Protein AF-A0A3D3AEN5-F1 (afdb_monomer_lite)

Structure (mmCIF, N/CA/C/O backbone):
data_AF-A0A3D3AEN5-F1
#
_entry.id   AF-A0A3D3AEN5-F1
#
loop_
_atom_site.group_PDB
_atom_site.id
_atom_site.type_symbol
_atom_site.label_atom_id
_atom_site.label_alt_id
_atom_site.label_comp_id
_atom_site.label_asym_id
_atom_site.label_entity_id
_atom_site.label_seq_id
_atom_site.pdbx_PDB_ins_code
_atom_site.Cartn_x
_atom_site.Cartn_y
_atom_site.Cartn_z
_atom_site.occupancy
_atom_site.B_iso_or_equiv
_atom_site.auth_seq_id
_atom_site.auth_comp_id
_atom_site.auth_asym_id
_atom_site.auth_atom_id
_atom_site.pdbx_PDB_model_num
ATOM 1 N N . ASP A 1 1 ? 11.839 -1.558 -17.290 1.00 85.06 1 ASP A N 1
ATOM 2 C CA . ASP A 1 1 ? 11.069 -0.582 -16.503 1.00 85.06 1 ASP A CA 1
ATOM 3 C C . ASP A 1 1 ? 10.310 -1.263 -15.386 1.00 85.06 1 ASP A C 1
ATOM 5 O O . ASP A 1 1 ? 9.521 -2.173 -15.649 1.00 85.06 1 ASP A O 1
ATOM 9 N N . ASN A 1 2 ? 10.571 -0.834 -14.156 1.00 94.00 2 ASN A N 1
ATOM 10 C CA . ASN A 1 2 ? 9.852 -1.264 -12.963 1.00 94.00 2 ASN A CA 1
ATOM 11 C C . ASN A 1 2 ? 9.257 -0.040 -12.266 1.00 94.00 2 ASN A C 1
ATOM 13 O O . ASN A 1 2 ? 9.890 1.010 -12.178 1.00 94.00 2 ASN A O 1
ATOM 17 N N . LEU A 1 3 ? 8.044 -0.188 -11.751 1.00 97.00 3 LEU A N 1
ATOM 18 C CA . LEU A 1 3 ? 7.393 0.792 -10.900 1.00 97.00 3 LEU A CA 1
ATOM 19 C C . LEU A 1 3 ? 7.249 0.188 -9.509 1.00 97.00 3 LEU A C 1
ATOM 21 O O . LEU A 1 3 ? 6.646 -0.871 -9.359 1.00 97.00 3 LEU A O 1
ATOM 25 N N . THR A 1 4 ? 7.772 0.863 -8.498 1.00 97.75 4 THR A N 1
ATOM 26 C CA . THR A 1 4 ? 7.599 0.488 -7.098 1.00 97.75 4 THR A CA 1
ATOM 27 C C . THR A 1 4 ? 6.836 1.590 -6.385 1.00 97.75 4 THR A C 1
ATOM 29 O O . THR A 1 4 ? 7.201 2.759 -6.459 1.00 97.75 4 THR A O 1
ATOM 32 N N . ILE A 1 5 ? 5.767 1.212 -5.698 1.00 98.19 5 ILE A N 1
ATOM 33 C CA . ILE A 1 5 ? 4.916 2.089 -4.906 1.00 98.19 5 ILE A CA 1
ATOM 34 C C . ILE A 1 5 ? 5.090 1.680 -3.447 1.00 98.19 5 ILE A C 1
ATOM 36 O O . ILE A 1 5 ? 4.947 0.506 -3.108 1.00 98.19 5 ILE A O 1
ATOM 40 N N . SER A 1 6 ? 5.409 2.644 -2.593 1.00 97.62 6 SER A N 1
ATOM 41 C CA . SER A 1 6 ? 5.450 2.475 -1.142 1.00 97.62 6 SER A CA 1
ATOM 42 C C . SER A 1 6 ? 4.507 3.484 -0.506 1.00 97.62 6 SER A C 1
ATOM 44 O O . SER A 1 6 ? 4.600 4.678 -0.780 1.00 97.62 6 SER A O 1
ATOM 46 N N . LEU A 1 7 ? 3.584 3.004 0.314 1.00 97.94 7 LEU A N 1
ATOM 47 C CA . LEU A 1 7 ? 2.568 3.800 0.984 1.00 97.94 7 LEU A CA 1
ATOM 48 C C . LEU A 1 7 ? 2.649 3.548 2.487 1.00 97.94 7 LEU A C 1
ATOM 50 O O . LEU A 1 7 ? 2.614 2.404 2.941 1.00 97.94 7 LEU A O 1
ATOM 54 N N . ASN A 1 8 ? 2.719 4.628 3.255 1.00 97.25 8 ASN A N 1
ATOM 55 C CA . ASN A 1 8 ? 2.644 4.597 4.707 1.00 97.25 8 ASN A CA 1
ATOM 56 C C . ASN A 1 8 ? 1.874 5.826 5.173 1.00 97.25 8 ASN A C 1
ATOM 58 O O . ASN A 1 8 ? 2.409 6.929 5.110 1.00 97.25 8 ASN A O 1
ATOM 62 N N . GLY A 1 9 ? 0.624 5.637 5.596 1.00 97.38 9 GLY A N 1
ATOM 63 C CA . GLY A 1 9 ? -0.241 6.703 6.110 1.00 97.38 9 GLY A CA 1
ATOM 64 C C . GLY A 1 9 ? -0.271 6.803 7.638 1.00 97.38 9 GLY A C 1
ATOM 65 O O . GLY A 1 9 ? -1.080 7.563 8.170 1.00 97.38 9 GLY A O 1
ATOM 66 N N . GLY A 1 10 ? 0.565 6.028 8.341 1.00 97.31 10 GLY A N 1
ATOM 67 C CA . GLY A 1 10 ? 0.591 5.952 9.805 1.00 97.31 10 GLY A CA 1
ATOM 68 C C . GLY A 1 10 ? -0.512 5.090 10.437 1.00 97.31 10 GLY A C 1
ATOM 69 O O . GLY A 1 10 ? -0.661 5.104 11.655 1.00 97.31 10 GLY A O 1
ATOM 70 N N . GLY A 1 11 ? -1.295 4.360 9.638 1.00 97.69 11 GLY A N 1
ATOM 71 C CA . GLY A 1 11 ? -2.347 3.463 10.119 1.00 97.69 11 GLY A CA 1
ATOM 72 C C . GLY A 1 11 ? -1.854 2.062 10.521 1.00 97.69 11 GLY A C 1
ATOM 73 O O . GLY A 1 11 ? -0.707 1.688 10.253 1.00 97.69 11 GLY A O 1
ATOM 74 N N . PRO A 1 12 ? -2.726 1.250 11.146 1.00 97.75 12 PRO A N 1
ATOM 75 C CA . PRO A 1 12 ? -2.387 -0.057 11.712 1.00 97.75 12 PRO A CA 1
ATOM 76 C C . PRO A 1 12 ? -1.985 -1.126 10.683 1.00 97.75 12 PRO A C 1
ATOM 78 O O . PRO A 1 12 ? -1.383 -2.127 11.075 1.00 97.75 12 PRO A O 1
ATOM 81 N N . ILE A 1 13 ? -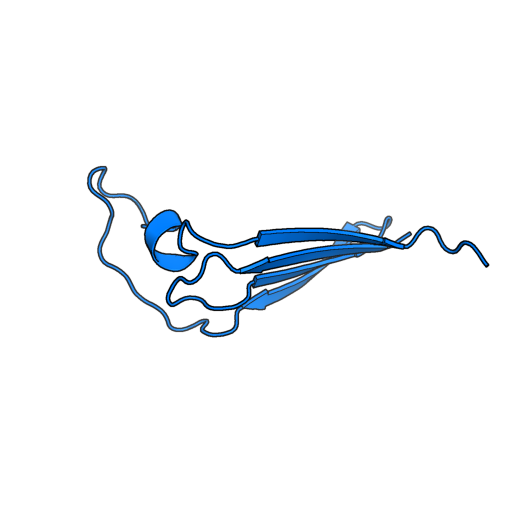2.268 -0.939 9.385 1.00 97.88 13 ILE A N 1
ATOM 82 C CA . ILE A 1 13 ? -1.795 -1.846 8.319 1.00 97.88 13 ILE A CA 1
ATOM 83 C C . ILE A 1 13 ? -0.269 -1.755 8.109 1.00 97.88 13 ILE A C 1
ATOM 85 O O . ILE A 1 13 ? 0.356 -2.675 7.570 1.00 97.88 13 ILE A O 1
ATOM 89 N N . GLY A 1 14 ? 0.339 -0.650 8.561 1.00 97.38 14 GLY A N 1
ATOM 90 C CA . GLY A 1 14 ? 1.754 -0.330 8.403 1.00 97.38 14 GLY A CA 1
ATOM 91 C C . GLY A 1 14 ? 2.135 0.028 6.964 1.00 97.38 14 GLY A C 1
ATOM 92 O O . GLY A 1 14 ? 1.356 0.632 6.230 1.00 97.38 14 GLY A O 1
ATOM 93 N N . ASN A 1 15 ? 3.357 -0.325 6.551 1.00 97.69 15 ASN A N 1
ATOM 94 C CA . ASN A 1 15 ? 3.806 -0.076 5.180 1.00 97.69 15 ASN A CA 1
ATOM 95 C C . ASN A 1 15 ? 3.085 -1.008 4.203 1.00 97.69 15 ASN A C 1
ATOM 97 O O . ASN A 1 15 ? 3.069 -2.223 4.414 1.00 97.69 15 ASN A O 1
ATOM 101 N N . VAL A 1 16 ? 2.585 -0.435 3.112 1.00 98.31 16 VAL A N 1
ATOM 102 C CA . VAL A 1 16 ? 2.073 -1.133 1.931 1.00 98.31 16 VAL A CA 1
ATOM 103 C C . VAL A 1 16 ? 3.088 -0.945 0.811 1.00 98.31 16 VAL A C 1
ATOM 105 O O . VAL A 1 16 ? 3.378 0.185 0.421 1.00 98.31 16 VAL A O 1
ATOM 108 N N . MET A 1 17 ? 3.634 -2.036 0.280 1.00 98.19 17 MET A N 1
ATOM 109 C CA . MET A 1 17 ? 4.631 -1.978 -0.786 1.00 98.19 17 MET A CA 1
ATOM 110 C C . MET A 1 17 ? 4.211 -2.844 -1.961 1.00 98.19 17 MET A C 1
ATOM 112 O O . MET A 1 17 ? 3.860 -4.008 -1.791 1.00 98.19 17 MET A O 1
ATOM 116 N N . VAL A 1 18 ? 4.271 -2.280 -3.163 1.00 98.25 18 VAL A N 1
ATOM 117 C CA . VAL A 1 18 ? 3.918 -2.952 -4.415 1.00 98.25 18 VAL A CA 1
ATOM 118 C C . VAL A 1 18 ? 4.990 -2.654 -5.451 1.00 98.25 18 VAL A C 1
ATOM 120 O O . VAL A 1 18 ? 5.458 -1.528 -5.559 1.00 98.25 18 VAL A O 1
ATOM 123 N N . SER A 1 19 ? 5.376 -3.651 -6.237 1.00 97.69 19 SER A N 1
ATOM 124 C CA . SER A 1 19 ? 6.243 -3.479 -7.396 1.00 97.69 19 SER A CA 1
ATOM 125 C C . SER A 1 19 ? 5.629 -4.174 -8.601 1.00 97.69 19 SER A C 1
ATOM 127 O O . SER A 1 19 ? 5.171 -5.314 -8.500 1.00 97.69 19 SER A O 1
ATOM 129 N N . ALA A 1 20 ? 5.615 -3.477 -9.730 1.00 98.00 20 ALA A N 1
ATOM 130 C CA . ALA A 1 20 ? 5.089 -3.952 -10.995 1.00 98.00 20 ALA A CA 1
ATOM 131 C C . ALA A 1 20 ? 6.102 -3.704 -12.115 1.00 98.00 20 ALA A C 1
ATOM 133 O O . ALA A 1 20 ? 6.763 -2.665 -12.147 1.00 98.00 20 ALA A O 1
ATOM 134 N N . ASN A 1 21 ? 6.210 -4.642 -13.052 1.00 95.94 21 ASN A N 1
ATOM 135 C CA . ASN A 1 21 ? 7.029 -4.472 -14.250 1.00 95.94 21 ASN A CA 1
ATOM 136 C C . ASN A 1 21 ? 6.170 -4.229 -15.498 1.00 95.94 21 ASN A C 1
ATOM 138 O O . ASN A 1 21 ? 4.964 -4.477 -15.502 1.00 95.94 21 ASN A O 1
ATOM 142 N N . SER A 1 22 ? 6.797 -3.779 -16.587 1.00 94.50 22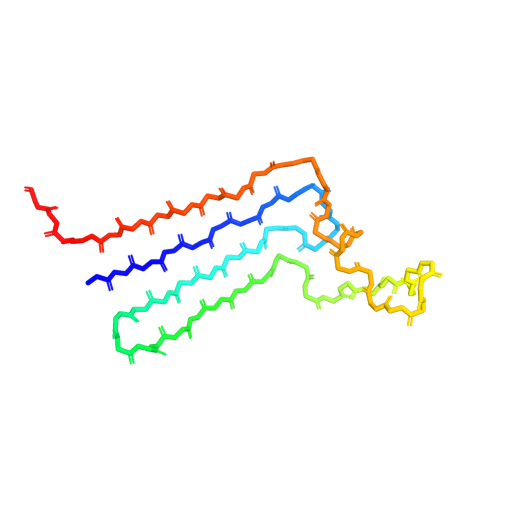 SER A N 1
ATOM 143 C CA . SER A 1 22 ? 6.113 -3.495 -17.862 1.00 94.50 22 SER A CA 1
AT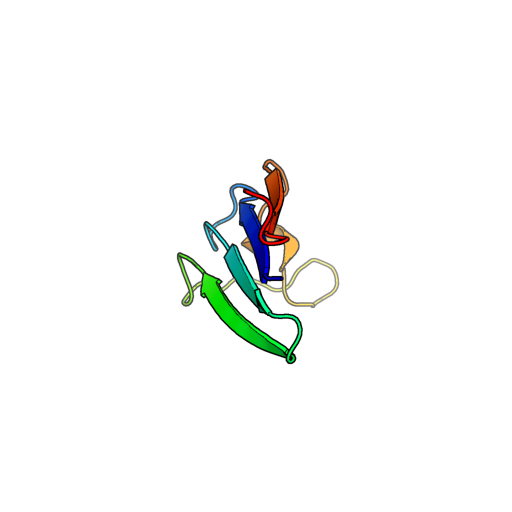OM 144 C C . SER A 1 22 ? 5.451 -4.709 -18.528 1.00 94.50 22 SER A C 1
ATOM 146 O O . SER A 1 22 ? 4.686 -4.549 -19.474 1.00 94.50 22 SER A O 1
ATOM 148 N N . LYS A 1 23 ? 5.715 -5.925 -18.036 1.00 95.94 23 LYS A N 1
ATOM 149 C CA . LYS A 1 23 ? 5.089 -7.171 -18.499 1.00 95.94 23 LYS A CA 1
ATOM 150 C C . LYS A 1 23 ? 3.845 -7.549 -17.682 1.00 95.94 23 LYS A C 1
ATOM 152 O O . LYS A 1 23 ? 3.331 -8.648 -17.850 1.00 95.94 23 LYS A O 1
ATOM 157 N N . GLY A 1 24 ? 3.400 -6.687 -16.767 1.00 94.31 24 GLY A N 1
ATOM 158 C CA . GLY A 1 24 ? 2.231 -6.937 -15.923 1.00 94.31 24 GLY A CA 1
ATOM 159 C C . GLY A 1 24 ? 2.481 -7.898 -14.759 1.00 94.31 24 GLY A C 1
ATOM 160 O O . GLY A 1 24 ? 1.526 -8.321 -14.117 1.00 94.31 24 GLY A O 1
ATOM 161 N N . ASN A 1 25 ? 3.738 -8.240 -14.449 1.00 97.56 25 ASN A N 1
ATOM 162 C CA . ASN A 1 25 ? 4.028 -9.011 -13.239 1.00 97.56 25 ASN A CA 1
ATOM 163 C C . ASN A 1 25 ? 4.011 -8.076 -12.036 1.00 97.56 25 ASN A C 1
ATOM 165 O O . ASN A 1 25 ? 4.651 -7.022 -12.073 1.00 97.56 25 ASN A O 1
ATOM 169 N N . ILE A 1 26 ? 3.320 -8.488 -10.976 1.00 97.75 26 ILE A N 1
ATOM 170 C CA . ILE A 1 26 ? 3.091 -7.684 -9.778 1.00 97.75 26 ILE A CA 1
ATOM 171 C C . ILE A 1 26 ? 3.463 -8.515 -8.552 1.00 97.75 26 ILE A C 1
ATOM 173 O O . ILE A 1 26 ? 3.141 -9.698 -8.467 1.00 97.75 26 ILE A O 1
ATOM 177 N N . LYS A 1 27 ? 4.117 -7.880 -7.583 1.00 97.56 27 LYS A N 1
ATOM 178 C CA . LYS A 1 27 ? 4.277 -8.404 -6.224 1.00 97.56 27 LYS A CA 1
ATOM 179 C C . LYS A 1 27 ? 4.014 -7.294 -5.222 1.00 97.56 27 LYS A C 1
ATOM 181 O O . LYS A 1 27 ? 4.322 -6.136 -5.492 1.00 97.56 27 LYS A O 1
ATOM 186 N N . GLY A 1 28 ? 3.493 -7.641 -4.057 1.00 97.56 28 GLY A N 1
ATOM 187 C CA . GLY A 1 28 ? 3.304 -6.675 -2.989 1.00 97.56 28 GLY A CA 1
ATOM 188 C C . GLY A 1 28 ? 3.042 -7.336 -1.651 1.00 97.56 28 GLY A C 1
ATOM 189 O O . GLY A 1 28 ? 2.726 -8.522 -1.588 1.00 97.56 28 GLY A O 1
ATOM 190 N N . TYR A 1 29 ? 3.214 -6.562 -0.590 1.00 98.25 29 TYR A N 1
ATOM 191 C CA . TYR A 1 29 ? 2.937 -6.984 0.773 1.00 98.25 29 TYR A CA 1
ATOM 192 C C . TYR A 1 29 ? 2.513 -5.791 1.625 1.00 98.25 29 TYR A C 1
ATOM 194 O O . TYR A 1 29 ? 2.703 -4.627 1.259 1.00 98.25 29 TYR A O 1
ATOM 202 N N . VAL A 1 30 ? 1.950 -6.112 2.783 1.00 98.12 30 VAL A N 1
ATOM 203 C CA . VAL A 1 30 ? 1.657 -5.160 3.850 1.00 98.12 30 VAL A CA 1
ATOM 204 C C . VAL A 1 30 ? 2.368 -5.600 5.121 1.00 98.12 30 VAL A C 1
ATOM 206 O O . VAL A 1 30 ? 2.661 -6.783 5.289 1.00 98.12 30 VAL A O 1
ATOM 209 N N . SER A 1 31 ? 2.660 -4.658 6.013 1.00 98.12 31 SER A N 1
ATOM 210 C CA . SER A 1 31 ? 3.380 -4.963 7.256 1.00 98.12 31 SER A CA 1
ATOM 211 C C . SER A 1 31 ? 2.528 -5.773 8.230 1.00 98.12 31 SER A C 1
ATOM 213 O O . SER A 1 31 ? 3.036 -6.693 8.862 1.00 98.12 31 SER A O 1
ATOM 215 N N . ASN A 1 32 ? 1.236 -5.454 8.330 1.00 97.56 32 ASN A N 1
ATOM 216 C CA . ASN A 1 32 ? 0.306 -6.165 9.194 1.00 97.56 32 ASN A CA 1
ATOM 217 C C . ASN A 1 32 ? -0.887 -6.705 8.382 1.00 97.56 32 ASN A C 1
ATOM 219 O O . ASN A 1 32 ? -1.883 -6.004 8.208 1.00 97.56 32 ASN A O 1
ATOM 223 N N . PRO A 1 33 ? -0.799 -7.934 7.841 1.00 97.19 33 PRO A N 1
ATOM 224 C CA . PRO A 1 33 ? -1.852 -8.502 6.997 1.00 97.19 33 PRO A CA 1
ATOM 225 C C . PRO A 1 33 ? -3.070 -9.005 7.782 1.00 97.19 33 PRO A C 1
ATOM 227 O O . PRO A 1 33 ? -4.085 -9.310 7.171 1.00 97.19 33 PRO A O 1
ATOM 230 N N . GLN A 1 34 ? -2.967 -9.113 9.110 1.00 97.31 34 GLN A N 1
ATOM 231 C CA . GLN A 1 34 ? -4.016 -9.658 9.978 1.00 97.31 34 GLN A CA 1
ATOM 232 C C . GLN A 1 34 ? -4.896 -8.570 10.600 1.00 97.31 34 GLN A C 1
ATOM 234 O O . GLN A 1 34 ? -5.646 -8.860 11.531 1.00 97.31 34 GLN A O 1
ATOM 239 N N . ILE A 1 35 ? -4.778 -7.311 10.157 1.00 96.69 35 ILE A N 1
ATOM 240 C CA . ILE A 1 35 ? -5.626 -6.259 10.712 1.00 96.69 35 ILE A CA 1
ATOM 241 C C . ILE A 1 35 ? -7.091 -6.554 10.422 1.00 96.69 35 ILE A C 1
ATOM 243 O O . ILE A 1 35 ? -7.457 -6.989 9.331 1.00 96.69 35 ILE A O 1
ATOM 247 N N . ASP A 1 36 ? -7.920 -6.230 11.397 1.00 96.38 36 ASP A N 1
ATOM 248 C CA . ASP A 1 36 ? -9.356 -6.181 11.238 1.00 96.38 36 ASP A CA 1
ATOM 249 C C . ASP A 1 36 ? -9.846 -4.889 11.881 1.00 96.38 36 ASP A C 1
ATOM 251 O O . ASP A 1 36 ? -9.409 -4.514 12.973 1.00 96.38 36 ASP A O 1
ATOM 255 N N . LEU A 1 37 ? -10.695 -4.170 11.160 1.00 96.31 37 LEU A N 1
ATOM 256 C CA . LEU A 1 37 ? -11.258 -2.904 11.598 1.00 96.31 37 LEU A CA 1
ATOM 257 C C . LEU A 1 37 ? -12.771 -2.959 11.418 1.00 96.31 37 LEU A C 1
ATOM 259 O O . LEU A 1 37 ? -13.251 -3.512 10.424 1.00 96.31 37 LEU A O 1
ATOM 263 N N . PRO A 1 38 ? -13.537 -2.324 12.320 1.00 97.19 38 PRO A N 1
ATOM 264 C CA . PRO A 1 38 ? -14.952 -2.105 12.089 1.00 97.19 38 PRO A CA 1
ATOM 265 C C . PRO A 1 38 ? -15.203 -1.423 10.739 1.00 97.19 38 PRO A C 1
ATOM 267 O O . PRO A 1 38 ? -14.367 -0.679 10.218 1.00 97.19 38 PRO A O 1
ATOM 270 N N . LEU A 1 39 ? -16.392 -1.643 10.182 1.00 97.88 39 LEU A N 1
ATOM 271 C CA . LEU A 1 39 ? -16.821 -0.925 8.988 1.00 97.88 39 LEU A CA 1
ATOM 272 C C . LEU A 1 39 ? -16.853 0.587 9.259 1.00 97.88 39 LEU A C 1
ATOM 274 O O . LEU A 1 39 ? -17.209 1.035 10.349 1.00 97.88 39 LEU A O 1
ATOM 278 N N . ASN A 1 40 ? -16.536 1.377 8.237 1.00 97.19 40 ASN A N 1
ATOM 279 C CA . ASN A 1 40 ? -16.647 2.828 8.292 1.00 97.19 40 ASN A CA 1
ATOM 280 C C . ASN A 1 40 ? -18.115 3.283 8.418 1.00 97.19 40 ASN A C 1
ATOM 282 O O . ASN A 1 40 ? -19.054 2.492 8.318 1.00 97.19 40 ASN A O 1
ATOM 286 N N . SER A 1 41 ? -18.336 4.593 8.548 1.00 97.06 41 SER A N 1
ATOM 287 C CA . SER A 1 41 ? -19.676 5.191 8.690 1.00 97.06 41 SER A CA 1
ATOM 288 C C . SER A 1 41 ? -20.645 4.907 7.532 1.00 97.06 41 SER A C 1
ATOM 290 O O . SER A 1 41 ? -21.848 5.104 7.679 1.00 97.06 41 SER A O 1
ATOM 292 N N . LYS A 1 42 ? -20.148 4.427 6.383 1.00 97.19 42 LYS A N 1
ATOM 293 C CA . LYS A 1 42 ? -20.948 4.006 5.220 1.00 97.19 42 LYS A CA 1
ATOM 294 C C . LYS A 1 42 ? -21.203 2.491 5.188 1.00 97.19 42 LYS A C 1
ATOM 296 O O . LYS A 1 42 ? -21.712 1.984 4.188 1.00 97.19 42 LYS A O 1
ATOM 301 N N . GLY A 1 43 ? -20.800 1.756 6.226 1.00 97.31 43 GLY A N 1
ATOM 302 C CA . GLY A 1 43 ? -20.891 0.298 6.285 1.00 97.31 43 GLY A CA 1
ATOM 303 C C . GLY A 1 43 ? -19.956 -0.411 5.298 1.00 97.31 43 GLY A C 1
ATOM 304 O O . GLY A 1 43 ? -20.298 -1.481 4.798 1.00 97.31 43 GLY A O 1
ATOM 305 N N . LYS A 1 44 ? -18.810 0.191 4.945 1.00 97.62 44 LYS A N 1
ATOM 306 C CA . LYS A 1 44 ? -17.790 -0.397 4.051 1.00 97.62 44 LYS A CA 1
ATOM 307 C C . LYS A 1 44 ? -16.481 -0.635 4.800 1.00 97.62 44 LYS A C 1
ATOM 309 O O . LYS A 1 44 ? -16.275 -0.053 5.857 1.00 97.62 44 LYS A O 1
ATOM 314 N N . LEU A 1 45 ? -15.594 -1.458 4.236 1.00 97.00 45 LEU A N 1
ATOM 315 C CA . LEU A 1 45 ? -14.254 -1.672 4.792 1.00 97.00 45 LEU A CA 1
ATOM 316 C C . LEU A 1 45 ? -13.537 -0.333 4.985 1.00 97.00 45 LEU A C 1
ATOM 318 O O . LEU A 1 45 ? -13.478 0.485 4.060 1.00 97.00 45 LEU A O 1
ATOM 322 N N . ASP A 1 46 ? -12.999 -0.114 6.183 1.00 97.19 46 ASP A N 1
ATOM 323 C CA . ASP A 1 46 ? -12.319 1.132 6.515 1.00 97.19 46 ASP A CA 1
ATOM 324 C C . ASP A 1 46 ? -10.851 1.122 6.067 1.00 97.19 46 ASP A C 1
ATOM 326 O O . ASP A 1 46 ? -9.916 1.049 6.862 1.00 97.19 46 ASP A O 1
ATOM 330 N N . VAL A 1 47 ? -10.644 1.194 4.750 1.00 96.44 47 VAL A N 1
ATOM 331 C CA . VAL A 1 47 ? -9.298 1.254 4.154 1.00 96.44 47 VAL A CA 1
ATOM 332 C C . VAL A 1 47 ? -8.557 2.525 4.585 1.00 96.44 47 VAL A C 1
ATOM 334 O O . VAL A 1 47 ? -7.346 2.492 4.787 1.00 96.44 47 VAL A O 1
ATOM 337 N N . GLY A 1 48 ? -9.277 3.640 4.754 1.00 95.69 48 GLY A N 1
ATOM 338 C CA . GLY A 1 48 ? -8.699 4.906 5.210 1.00 95.69 48 GLY A CA 1
ATOM 339 C C . GLY A 1 48 ? -8.182 4.812 6.645 1.00 95.69 48 GLY A C 1
ATOM 340 O O . GLY A 1 48 ? -7.053 5.219 6.907 1.00 95.69 48 GLY A O 1
ATOM 341 N N . GLY A 1 49 ? -8.963 4.204 7.543 1.00 97.00 49 GLY A N 1
ATOM 342 C CA . GLY A 1 49 ? -8.532 3.885 8.903 1.00 97.00 49 GLY A CA 1
ATOM 343 C C . GLY A 1 49 ? -7.365 2.898 8.938 1.00 97.00 49 GLY A C 1
ATOM 344 O O . GLY A 1 49 ? -6.420 3.110 9.690 1.00 97.00 49 GLY A O 1
ATOM 345 N N . ALA A 1 50 ? -7.377 1.872 8.079 1.00 97.62 50 ALA A N 1
ATOM 346 C CA . ALA A 1 50 ? -6.307 0.877 7.972 1.00 97.62 50 ALA A CA 1
ATOM 347 C C . ALA A 1 50 ? -4.961 1.474 7.542 1.00 97.62 50 ALA A C 1
ATOM 349 O O . ALA A 1 50 ? -3.934 1.193 8.158 1.00 97.62 50 ALA A O 1
ATOM 350 N N . VAL A 1 51 ? -4.965 2.279 6.479 1.00 97.81 51 VAL A N 1
ATOM 351 C CA . VAL A 1 51 ? -3.760 2.893 5.899 1.00 97.81 51 VAL A CA 1
ATOM 352 C C . VAL A 1 51 ? -3.291 4.094 6.717 1.00 97.81 51 VAL A C 1
ATOM 354 O O . VAL A 1 51 ? -2.085 4.313 6.847 1.00 97.81 51 VAL A O 1
ATOM 357 N N . GLY A 1 52 ? -4.231 4.847 7.289 1.00 97.75 52 GLY A N 1
ATOM 358 C CA . GLY A 1 52 ? -3.996 6.145 7.907 1.00 97.75 52 GLY A CA 1
ATOM 359 C C . GLY A 1 52 ? -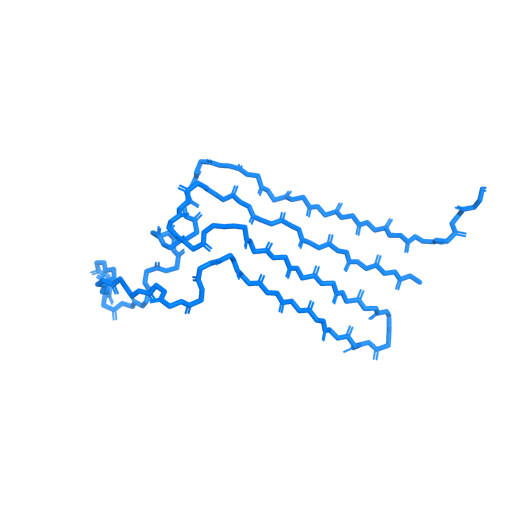3.934 7.279 6.880 1.00 97.75 52 GLY A C 1
ATOM 360 O O . GLY A 1 52 ? -3.786 7.066 5.675 1.00 97.75 52 GLY A O 1
ATOM 361 N N . THR A 1 53 ? -4.078 8.513 7.360 1.00 96.88 53 THR A N 1
ATOM 362 C CA . THR A 1 53 ? -4.197 9.716 6.517 1.00 96.88 53 THR A CA 1
ATOM 363 C C . THR A 1 53 ? -3.042 10.697 6.679 1.00 96.88 53 THR A C 1
ATOM 365 O O . THR A 1 53 ? -3.040 11.738 6.027 1.00 96.88 53 THR A O 1
ATOM 368 N N . ASN A 1 54 ? -2.074 10.402 7.548 1.00 96.50 54 ASN A N 1
ATOM 36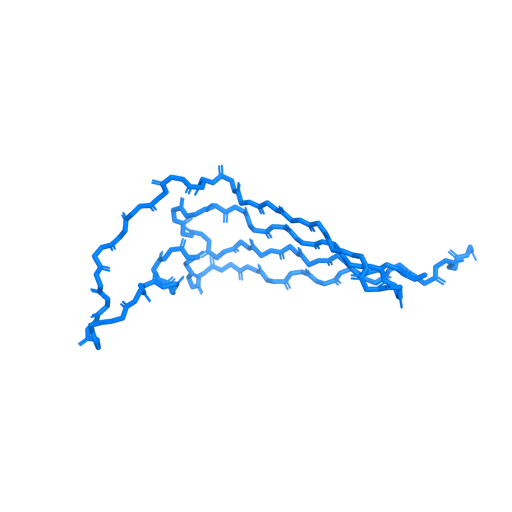9 C CA . ASN A 1 54 ? -0.954 11.289 7.836 1.00 96.50 54 ASN A CA 1
ATOM 370 C C . ASN A 1 54 ? 0.367 10.594 7.511 1.00 96.50 54 ASN A C 1
ATOM 372 O O . ASN A 1 54 ? 1.038 10.049 8.385 1.00 96.50 54 ASN A O 1
ATOM 376 N N . GLY A 1 55 ? 0.727 10.599 6.231 1.00 95.81 55 GLY A N 1
ATOM 377 C CA . GLY A 1 55 ? 1.976 10.006 5.786 1.00 95.81 55 GLY A CA 1
ATOM 378 C C . GLY A 1 55 ? 2.237 10.232 4.303 1.00 95.81 55 GLY A C 1
ATOM 379 O O . GLY A 1 55 ? 1.861 11.267 3.758 1.00 95.81 55 GLY A O 1
ATOM 380 N N . THR A 1 56 ? 2.924 9.296 3.653 1.00 97.06 56 THR A N 1
ATOM 381 C CA . THR A 1 56 ? 3.454 9.495 2.297 1.00 97.06 56 THR A CA 1
ATOM 382 C C . THR A 1 56 ? 3.114 8.346 1.356 1.00 97.06 56 THR A C 1
ATOM 384 O O . THR A 1 56 ? 3.042 7.182 1.755 1.00 97.06 56 THR A O 1
ATOM 387 N N . LEU A 1 57 ? 2.934 8.697 0.081 1.00 97.44 57 LEU A N 1
ATOM 388 C CA . LEU A 1 57 ? 2.899 7.775 -1.047 1.00 97.44 57 LEU A CA 1
ATOM 389 C C . LEU A 1 57 ? 4.116 8.080 -1.918 1.00 97.44 57 LEU A C 1
ATOM 391 O O . LEU A 1 57 ? 4.211 9.145 -2.523 1.00 97.44 57 LEU A O 1
ATOM 395 N N . ASN A 1 58 ? 5.041 7.132 -1.979 1.00 97.75 58 ASN A N 1
ATOM 396 C CA . ASN A 1 58 ? 6.267 7.223 -2.751 1.00 97.75 58 ASN A CA 1
ATOM 397 C C . ASN A 1 58 ? 6.146 6.360 -4.005 1.00 97.75 58 ASN A C 1
ATOM 399 O O . ASN A 1 58 ? 5.840 5.170 -3.918 1.00 97.75 58 ASN A O 1
ATOM 403 N N . VAL A 1 59 ? 6.421 6.955 -5.165 1.00 97.50 59 VAL A N 1
ATOM 404 C CA . VAL A 1 59 ? 6.459 6.256 -6.452 1.00 97.50 59 VAL A CA 1
ATOM 405 C C . VAL A 1 59 ? 7.877 6.308 -6.991 1.00 97.50 59 VAL A C 1
ATOM 407 O O . VAL A 1 59 ? 8.413 7.379 -7.261 1.00 97.50 59 VAL A O 1
ATOM 410 N N . ILE A 1 60 ? 8.473 5.138 -7.174 1.00 96.50 60 ILE A N 1
ATOM 411 C CA . ILE A 1 60 ? 9.811 4.968 -7.724 1.00 96.50 60 ILE A CA 1
ATOM 412 C C . ILE A 1 60 ? 9.654 4.320 -9.092 1.00 96.50 60 ILE A C 1
ATOM 414 O O . ILE A 1 60 ? 9.162 3.196 -9.196 1.00 96.50 60 ILE A O 1
ATOM 418 N N . LYS A 1 61 ? 10.068 5.022 -10.146 1.00 95.38 61 LYS A N 1
ATOM 419 C CA . LYS A 1 61 ? 10.133 4.469 -11.498 1.00 95.38 61 LYS A CA 1
ATOM 420 C C . LYS A 1 61 ? 11.591 4.229 -11.866 1.00 95.38 61 LYS A C 1
ATOM 422 O O . LYS A 1 61 ? 12.352 5.175 -12.026 1.00 95.38 61 LYS A O 1
ATOM 427 N N . ASP A 1 62 ? 11.945 2.965 -12.022 1.00 93.75 62 ASP A N 1
ATOM 428 C CA . ASP A 1 62 ? 13.224 2.546 -12.574 1.00 93.75 62 ASP A CA 1
ATOM 429 C C . ASP A 1 62 ? 13.069 2.348 -14.086 1.00 93.75 62 ASP A C 1
ATOM 431 O O . ASP A 1 62 ? 12.350 1.449 -14.535 1.00 93.75 62 ASP A O 1
ATOM 435 N N . ILE A 1 63 ? 13.721 3.222 -14.852 1.00 91.56 63 ILE A N 1
ATOM 436 C CA . ILE A 1 63 ? 13.743 3.228 -16.322 1.00 91.56 63 ILE A CA 1
ATOM 437 C C . ILE A 1 63 ? 15.074 2.718 -16.899 1.00 91.56 63 ILE A C 1
ATOM 439 O O . ILE A 1 63 ? 15.337 2.893 -18.084 1.00 91.56 63 ILE A O 1
ATOM 443 N N . GLY A 1 64 ? 15.934 2.103 -16.077 1.00 85.31 64 GLY A N 1
ATOM 444 C CA . GLY A 1 64 ? 17.185 1.495 -16.540 1.00 85.31 64 GLY A CA 1
ATOM 445 C C . GLY A 1 64 ? 18.239 2.483 -17.051 1.00 85.31 64 GLY A C 1
ATOM 446 O O . GLY A 1 64 ? 19.129 2.078 -17.798 1.00 85.31 64 GLY A O 1
ATOM 447 N N . LEU A 1 65 ? 18.147 3.762 -16.672 1.00 75.81 65 LEU A N 1
ATOM 448 C CA . LEU A 1 65 ? 19.188 4.747 -16.967 1.00 75.81 65 LEU A CA 1
ATOM 449 C C . LEU A 1 65 ? 20.453 4.437 -16.151 1.00 75.81 65 LEU A C 1
ATOM 451 O O . LEU A 1 65 ? 20.372 4.194 -14.946 1.00 75.81 65 LEU A O 1
ATOM 455 N N . LYS A 1 66 ? 21.603 4.453 -16.831 1.00 59.84 66 LYS A N 1
ATOM 456 C CA . LYS A 1 66 ? 22.942 4.490 -16.234 1.00 59.84 66 LYS A C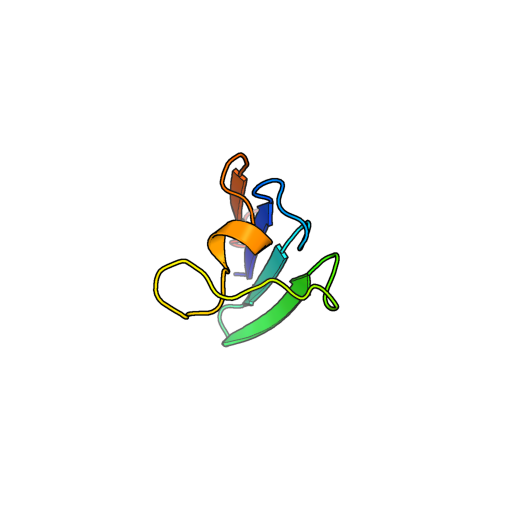A 1
ATOM 457 C C . LYS A 1 66 ? 23.488 5.905 -16.284 1.00 59.84 66 LYS A C 1
ATOM 459 O O . LYS A 1 66 ? 23.253 6.564 -17.321 1.00 59.84 66 LYS A O 1
#

pLDDT: mean 95.76, std 5.64, range [59.84, 98.31]

Sequence (66 aa):
DNLTISLNGGGPIGNVMVSANSKGNIKGYVSNPQIDLPLNSKGKLDVGGAVGTNGTLNVIKDIGLK

Foldseek 3Di:
DKKKKWAAQPAPQGIWIKMADPVGDIDIDTPHPPDDDQADPVRHGPVCNRRHHHDDIDMDDDPPDD

Secondary structure (DSSP, 8-state):
-EEEEEEE-SSTT--EEEEEETTS-EEEEES-TT------TTSS--HHHHH-SSSEEEEEEE----

Radius of gyration: 14.36 Å; chains: 1; bounding box: 44×21×31 Å